Protein AF-0000000076870459 (afdb_homodimer)

pLDDT: mean 87.31, std 14.36, range [44.25, 98.0]

InterPro domains:
  IPR002833 Peptidyl-tRNA hydrolase, PTH2 [PF01981] (9-81)
  IPR002833 Peptidyl-tRNA hydrolase, PTH2 [PTHR12649] (5-81)
  IPR023476 Peptidyl-tRNA hydrolase II domain superfamily [G3DSA:3.40.1490.10] (5-85)
  IPR023476 Peptidyl-tRNA hydrolase II domain superfamily [SSF102462] (8-82)

Secondary structure (DSSP, 8-state):
----TT---EEEEEEESTT---HHHHHHHHHHHHHHHHHHHHHH-HHHHHHHHHTTTEEEEEEESSHHHHHHHHHHHHHHT--B-/-PPPTT---EEEEEEESTT---HHHHHHHHHHHHHHHHHHHHHH-HHHHHHHHHTTTEEEEEEESSHHHHHHHHHHHHHHT--B-

Nearest PDB structures (foldseek):
  1rlk-assembly1_A  TM=8.828E-01  e=1.747E-04  Thermoplasma acidophilum
  1q7s-assembly3_A  TM=9.359E-01  e=3.206E-04  Homo sapiens
  1q7s-assembly3_B  TM=9.301E-01  e=3.430E-04  Homo sapiens
  2zv3-assembly3_F  TM=8.457E-01  e=1.155E-03  Methanocaldococcus jannaschii DSM 2661
  2zv3-assembly1_A  TM=8.391E-01  e=1.414E-03  Methanocaldococcus jannaschii DSM 2661

Structure (mmCIF, N/CA/C/O backbone):
data_AF-0000000076870459-model_v1
#
loop_
_entity.id
_entity.type
_entity.pdbx_description
1 polymer 'peptidyl-tRNA hydrolase'
#
loop_
_atom_site.group_PDB
_atom_site.id
_atom_site.type_symbol
_atom_site.label_atom_id
_atom_site.label_alt_id
_atom_site.label_comp_id
_atom_site.label_asym_id
_atom_site.label_entity_id
_atom_site.label_seq_id
_atom_site.pdbx_PDB_ins_code
_atom_site.Cartn_x
_atom_site.Cartn_y
_atom_site.Cartn_z
_atom_site.occupancy
_atom_site.B_iso_or_equiv
_atom_site.auth_seq_id
_atom_site.auth_comp_id
_atom_site.auth_asym_id
_atom_site.auth_atom_id
_atom_site.pdbx_PDB_model_num
ATOM 1 N N . ALA A 1 1 ? -18.547 8.578 12.328 1 44.25 1 ALA A N 1
ATOM 2 C CA . ALA A 1 1 ? -18.688 8.109 13.703 1 44.25 1 ALA A CA 1
ATOM 3 C C . ALA A 1 1 ? -17.453 7.316 14.141 1 44.25 1 ALA A C 1
ATOM 5 O O . ALA A 1 1 ? -16.844 6.613 13.336 1 44.25 1 ALA A O 1
ATOM 6 N N . ALA A 1 2 ? -16.875 7.605 15.281 1 54.97 2 ALA A N 1
ATOM 7 C CA . ALA A 1 2 ? -15.719 6.906 15.836 1 54.97 2 ALA A CA 1
ATOM 8 C C . ALA A 1 2 ? -15.992 5.414 15.969 1 54.97 2 ALA A C 1
ATOM 10 O O . ALA A 1 2 ? -17.141 5.004 16.188 1 54.97 2 ALA A O 1
ATOM 11 N N . PRO A 1 3 ? -14.984 4.492 15.445 1 57.12 3 PRO A N 1
ATOM 12 C CA . PRO A 1 3 ? -15.25 3.068 15.672 1 57.12 3 PRO A CA 1
ATOM 13 C C . PRO A 1 3 ? -15.688 2.764 17.094 1 57.12 3 PRO A C 1
ATOM 15 O O . PRO A 1 3 ? -15.273 3.449 18.031 1 57.12 3 PRO A O 1
ATOM 18 N N . ALA A 1 4 ? -16.719 1.961 17.141 1 54.22 4 ALA A N 1
ATOM 19 C CA . ALA A 1 4 ? -17.156 1.546 18.469 1 54.22 4 ALA A CA 1
ATOM 20 C C . ALA A 1 4 ? -16 0.949 19.281 1 54.22 4 ALA A C 1
ATOM 22 O O . ALA A 1 4 ? -15.039 0.43 18.703 1 54.22 4 ALA A O 1
ATOM 23 N N . PRO A 1 5 ? -15.984 1.096 20.516 1 52.31 5 PRO A N 1
ATOM 24 C CA . PRO A 1 5 ? -15.016 0.438 21.406 1 52.31 5 PRO A CA 1
ATOM 25 C C . PRO A 1 5 ? -14.867 -1.052 21.109 1 52.31 5 PRO A C 1
ATOM 27 O O . PRO A 1 5 ? -15.859 -1.761 20.969 1 52.31 5 PRO A O 1
ATOM 30 N N . GLY A 1 6 ? -13.711 -1.598 20.594 1 53.62 6 GLY A N 1
ATOM 31 C CA . GLY A 1 6 ? -13.414 -2.975 20.234 1 53.62 6 GLY A CA 1
ATOM 32 C C . GLY A 1 6 ? -13.258 -3.174 18.734 1 53.62 6 GLY A C 1
ATOM 33 O O . GLY A 1 6 ? -12.828 -4.242 18.297 1 53.62 6 GLY A O 1
ATOM 34 N N . GLU A 1 7 ? -13.969 -2.291 18.031 1 60.25 7 GLU A N 1
ATOM 35 C CA . GLU A 1 7 ? -13.914 -2.551 16.594 1 60.25 7 GLU A CA 1
ATOM 36 C C . GLU A 1 7 ? -12.547 -2.193 16.016 1 60.25 7 GLU A C 1
ATOM 38 O O . GLU A 1 7 ? -12.055 -1.078 16.219 1 60.25 7 GLU A O 1
ATOM 43 N N . GLU A 1 8 ? -11.828 -3.186 15.719 1 73.75 8 GLU A N 1
ATOM 44 C CA . GLU A 1 8 ? -10.508 -3.021 15.117 1 73.75 8 GLU A CA 1
ATOM 45 C C . GLU A 1 8 ? -10.594 -2.283 13.781 1 73.75 8 GLU A C 1
ATOM 47 O O . GLU A 1 8 ? -11.523 -2.51 13.008 1 73.75 8 GLU A O 1
ATOM 52 N N . LEU A 1 9 ? -10.078 -1.079 13.688 1 84.25 9 LEU A N 1
ATOM 53 C CA . LEU A 1 9 ? -10.008 -0.305 12.453 1 84.25 9 LEU A CA 1
ATOM 54 C C . LEU A 1 9 ? -9.055 -0.958 11.453 1 84.25 9 LEU A C 1
ATOM 56 O O . LEU A 1 9 ? -7.859 -1.094 11.727 1 84.25 9 LEU A O 1
ATOM 60 N N . LYS A 1 10 ? -9.695 -1.534 10.43 1 90.06 10 LYS A N 1
ATOM 61 C CA . LYS A 1 10 ? -8.898 -2.191 9.398 1 90.06 10 LYS A CA 1
ATOM 62 C C . LYS A 1 10 ? -9.086 -1.517 8.039 1 90.06 10 LYS A C 1
ATOM 64 O O . LYS A 1 10 ? -10.188 -1.101 7.695 1 90.06 10 LYS A O 1
ATOM 69 N N . MET A 1 11 ? -7.961 -1.373 7.363 1 92.62 11 MET A N 1
ATOM 70 C CA . MET A 1 11 ? -8.016 -0.98 5.957 1 92.62 11 MET A CA 1
ATOM 71 C C . MET A 1 11 ? -8.32 -2.182 5.066 1 92.62 11 MET A C 1
ATOM 73 O O . MET A 1 11 ? -7.547 -3.143 5.035 1 92.62 11 MET A O 1
ATOM 77 N N . VAL A 1 12 ? -9.5 -2.156 4.363 1 93.25 12 VAL A N 1
ATOM 78 C CA . VAL A 1 12 ? -9.914 -3.273 3.52 1 93.25 12 VAL A CA 1
ATOM 79 C C . VAL A 1 12 ? -9.68 -2.928 2.051 1 93.25 12 VAL A C 1
ATOM 81 O O . VAL A 1 12 ? -10.195 -1.925 1.555 1 93.25 12 VAL A O 1
ATOM 84 N N . LEU A 1 13 ? -8.844 -3.75 1.434 1 95.5 13 LEU A N 1
ATOM 85 C CA . LEU A 1 13 ? -8.555 -3.633 0.009 1 95.5 13 LEU A CA 1
ATOM 86 C C . LEU A 1 13 ? -9.203 -4.77 -0.773 1 95.5 13 LEU A C 1
ATOM 88 O O . LEU A 1 13 ? -9 -5.945 -0.452 1 95.5 13 LEU A O 1
ATOM 92 N N . VAL A 1 14 ? -9.969 -4.461 -1.76 1 95.94 14 VAL A N 1
ATOM 93 C CA . VAL A 1 14 ? -10.695 -5.473 -2.512 1 95.94 14 VAL A CA 1
ATOM 94 C C . VAL A 1 14 ? -10.125 -5.59 -3.922 1 95.94 14 VAL A C 1
ATOM 96 O O . VAL A 1 14 ? -10.031 -4.594 -4.645 1 95.94 14 VAL A O 1
ATOM 99 N N . VAL A 1 15 ? -9.766 -6.773 -4.266 1 96.81 15 VAL A N 1
ATOM 100 C CA . VAL A 1 15 ? -9.133 -7.043 -5.555 1 96.81 15 VAL A CA 1
ATOM 101 C C . VAL A 1 15 ? -10.102 -7.812 -6.449 1 96.81 15 VAL A C 1
ATOM 1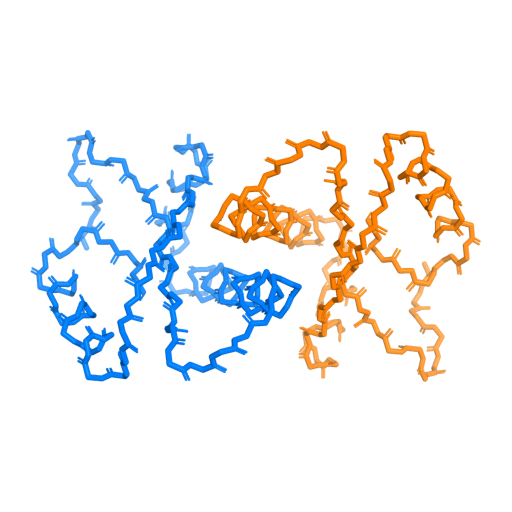03 O O . VAL A 1 15 ? -10.641 -8.852 -6.051 1 96.81 15 VAL A O 1
ATOM 106 N N . ARG A 1 16 ? -10.297 -7.289 -7.613 1 96.56 16 ARG A N 1
ATOM 107 C CA . ARG A 1 16 ? -11.133 -7.965 -8.602 1 96.56 16 ARG A CA 1
ATOM 108 C C . ARG A 1 16 ? -10.375 -9.102 -9.273 1 96.56 16 ARG A C 1
ATOM 110 O O . ARG A 1 16 ? -9.273 -8.891 -9.797 1 96.56 16 ARG A O 1
ATOM 117 N N . GLN A 1 17 ? -11 -10.195 -9.383 1 96.06 17 GLN A N 1
ATOM 118 C CA . GLN A 1 17 ? -10.391 -11.398 -9.945 1 96.06 17 GLN A CA 1
ATOM 119 C C . GLN A 1 17 ? -10.531 -11.422 -11.469 1 96.06 17 GLN A C 1
ATOM 121 O O . GLN A 1 17 ? -9.711 -12.023 -12.164 1 96.06 17 GLN A O 1
ATOM 126 N N . ASP A 1 18 ? -11.555 -10.844 -11.961 1 97.12 18 ASP A N 1
ATOM 127 C CA . ASP A 1 18 ? -11.82 -10.898 -13.398 1 97.12 18 ASP A CA 1
ATOM 128 C C . ASP A 1 18 ? -10.75 -10.141 -14.18 1 97.12 18 ASP A C 1
ATOM 130 O O . ASP A 1 18 ? -10.617 -10.312 -15.391 1 97.12 18 ASP A O 1
ATOM 134 N N . LEU A 1 19 ? -9.977 -9.359 -13.578 1 95.5 19 LEU A N 1
ATOM 135 C CA . LEU A 1 19 ? -8.938 -8.578 -14.234 1 95.5 19 LEU A CA 1
ATOM 136 C C . LEU A 1 19 ? -7.703 -9.43 -14.508 1 95.5 19 LEU A C 1
ATOM 138 O O . LEU A 1 19 ? -6.84 -9.039 -15.297 1 95.5 19 LEU A O 1
ATOM 142 N N . LYS A 1 20 ? -7.613 -10.555 -14.031 1 94.88 20 LYS A N 1
ATOM 143 C CA . LYS A 1 20 ? -6.555 -11.523 -14.266 1 94.88 20 LYS A CA 1
ATOM 144 C C . LYS A 1 20 ? -5.176 -10.883 -14.133 1 94.88 20 LYS A C 1
ATOM 146 O O . LYS A 1 20 ? -4.328 -11.039 -15.016 1 94.88 20 LYS A O 1
ATOM 151 N N . MET A 1 21 ? -4.961 -10.297 -13.055 1 94.31 21 MET A N 1
ATOM 152 C CA . MET A 1 21 ? -3.691 -9.633 -12.773 1 94.31 21 MET A CA 1
ATOM 153 C C . MET A 1 21 ? -2.723 -10.586 -12.078 1 94.31 21 MET A C 1
ATOM 155 O O . MET A 1 21 ? -3.139 -11.438 -11.297 1 94.31 21 MET A O 1
ATOM 159 N N . GLY A 1 22 ? -1.475 -10.414 -12.406 1 93.69 22 GLY A N 1
ATOM 160 C CA . GLY A 1 22 ? -0.449 -11.141 -11.672 1 93.69 22 GLY A CA 1
ATOM 161 C C . GLY A 1 22 ? -0.197 -10.578 -10.281 1 93.69 22 GLY A C 1
ATOM 162 O O . GLY A 1 22 ? -0.712 -9.516 -9.938 1 93.69 22 GLY A O 1
ATOM 163 N N . ALA A 1 23 ? 0.584 -11.242 -9.484 1 93.94 23 ALA A N 1
ATOM 164 C CA . ALA A 1 23 ? 0.824 -10.883 -8.086 1 93.94 23 ALA A CA 1
ATOM 165 C C . ALA A 1 23 ? 1.452 -9.5 -7.973 1 93.94 23 ALA A C 1
ATOM 167 O O . ALA A 1 23 ? 1.1 -8.727 -7.082 1 93.94 23 ALA A O 1
ATOM 168 N N . GLY A 1 24 ? 2.369 -9.211 -8.828 1 94.56 24 GLY A N 1
ATOM 169 C CA . GLY A 1 24 ? 3.01 -7.902 -8.805 1 94.56 24 GLY A CA 1
ATOM 170 C C . GLY A 1 24 ? 2.039 -6.758 -9.023 1 94.56 24 GLY A C 1
ATOM 171 O O . GLY A 1 24 ? 2.062 -5.77 -8.281 1 94.56 24 GLY A O 1
ATOM 172 N N . LYS A 1 25 ? 1.215 -6.852 -9.984 1 95.5 25 LYS A N 1
ATOM 173 C CA . LYS A 1 25 ? 0.232 -5.812 -10.281 1 95.5 25 LYS A CA 1
ATOM 174 C C . LYS A 1 25 ? -0.804 -5.707 -9.164 1 95.5 25 LYS A C 1
ATOM 176 O O . LYS A 1 25 ? -1.225 -4.605 -8.805 1 95.5 25 LYS A O 1
ATOM 181 N N . ILE A 1 26 ? -1.202 -6.836 -8.648 1 96.75 26 ILE A N 1
ATOM 182 C CA . ILE A 1 26 ? -2.121 -6.824 -7.516 1 96.75 26 ILE A CA 1
ATOM 183 C C . ILE A 1 26 ? -1.497 -6.059 -6.352 1 96.75 26 ILE A C 1
ATOM 185 O O . ILE A 1 26 ? -2.137 -5.184 -5.762 1 96.75 26 ILE A O 1
ATOM 189 N N . ALA A 1 27 ? -0.279 -6.395 -6.098 1 97.5 27 ALA A N 1
ATOM 190 C CA . ALA A 1 27 ? 0.434 -5.754 -4.996 1 97.5 27 ALA A CA 1
ATOM 191 C C . ALA A 1 27 ? 0.567 -4.25 -5.23 1 97.5 27 ALA A C 1
ATOM 193 O O . ALA A 1 27 ? 0.312 -3.451 -4.328 1 97.5 27 ALA A O 1
ATOM 194 N N . SER A 1 28 ? 0.931 -3.879 -6.406 1 97 28 SER A N 1
ATOM 195 C CA . SER A 1 28 ? 1.123 -2.465 -6.711 1 97 28 SER A CA 1
ATOM 196 C C . SER A 1 28 ? -0.194 -1.699 -6.629 1 97 28 SER A C 1
ATOM 198 O O . SER A 1 28 ? -0.233 -0.573 -6.129 1 97 28 SER A O 1
ATOM 200 N N . GLN A 1 29 ? -1.289 -2.236 -7.133 1 96.62 29 GLN A N 1
ATOM 201 C CA . GLN A 1 29 ? -2.582 -1.562 -7.102 1 96.62 29 GLN A CA 1
ATOM 202 C C . GLN A 1 29 ? -3.123 -1.479 -5.676 1 96.62 29 GLN A C 1
ATOM 204 O O . GLN A 1 29 ? -3.74 -0.482 -5.297 1 96.62 29 GLN A O 1
ATOM 209 N N . CYS A 1 30 ? -2.898 -2.523 -4.906 1 97.56 30 CYS A N 1
ATOM 210 C CA . CYS A 1 30 ? -3.287 -2.457 -3.502 1 97.56 30 CYS A CA 1
ATOM 211 C C . CYS A 1 30 ? -2.492 -1.385 -2.768 1 97.56 30 CYS A C 1
ATOM 213 O O . CYS A 1 30 ? -3.045 -0.646 -1.95 1 97.56 30 CYS A O 1
ATOM 215 N N . ALA A 1 31 ? -1.188 -1.302 -3.006 1 98 31 ALA A N 1
ATOM 216 C CA . ALA A 1 31 ? -0.361 -0.249 -2.422 1 98 31 ALA A CA 1
ATOM 217 C C . ALA A 1 31 ? -0.864 1.133 -2.828 1 98 31 ALA A C 1
ATOM 219 O O . ALA A 1 31 ? -0.909 2.051 -2.004 1 98 31 ALA A O 1
ATOM 220 N N . HIS A 1 32 ? -1.216 1.232 -4.07 1 97.19 32 HIS A N 1
ATOM 221 C CA . HIS A 1 32 ? -1.773 2.488 -4.559 1 97.19 32 HIS A CA 1
ATOM 222 C C . HIS A 1 32 ? -3.043 2.859 -3.799 1 97.19 32 HIS A C 1
ATOM 224 O O . HIS A 1 32 ? -3.176 3.984 -3.312 1 97.19 32 HIS A O 1
ATOM 230 N N . ALA A 1 33 ? -3.961 1.919 -3.721 1 96.88 33 ALA A N 1
ATOM 231 C CA . ALA A 1 33 ? -5.211 2.162 -3.002 1 96.88 33 ALA A CA 1
ATOM 232 C C . ALA A 1 33 ? -4.941 2.523 -1.544 1 96.88 33 ALA A C 1
ATOM 234 O O . ALA A 1 33 ? -5.586 3.416 -0.99 1 96.88 33 ALA A O 1
ATOM 235 N N . ALA A 1 34 ? -3.99 1.839 -0.93 1 97.44 34 ALA A N 1
ATOM 236 C CA . ALA A 1 34 ? -3.682 2.055 0.481 1 97.44 34 ALA A CA 1
ATOM 237 C C . ALA A 1 34 ? -3.129 3.459 0.713 1 97.44 34 ALA A C 1
ATOM 239 O O . ALA A 1 34 ? -3.576 4.168 1.617 1 97.44 34 ALA A O 1
ATOM 240 N N . THR A 1 35 ? -2.135 3.852 -0.098 1 97.5 35 THR A N 1
ATOM 241 C CA . THR A 1 35 ? -1.568 5.184 0.081 1 97.5 35 THR A CA 1
ATOM 242 C C . THR A 1 35 ? -2.598 6.258 -0.26 1 97.5 35 THR A C 1
ATOM 244 O O . THR A 1 35 ? -2.615 7.324 0.357 1 97.5 35 THR A O 1
ATOM 247 N N . GLY A 1 36 ? -3.451 5.988 -1.22 1 96.75 36 GLY A N 1
ATOM 248 C CA . GLY A 1 36 ? -4.531 6.918 -1.521 1 96.75 36 GLY A CA 1
ATOM 249 C C . GLY A 1 36 ? -5.488 7.113 -0.363 1 96.75 36 GLY A C 1
ATOM 250 O O . GLY A 1 36 ? -5.867 8.242 -0.049 1 96.75 36 GLY A O 1
ATOM 251 N N . LEU A 1 37 ? -5.867 6.016 0.179 1 95.38 37 LEU A N 1
ATOM 252 C CA . LEU A 1 37 ? -6.758 6.102 1.332 1 95.38 37 LEU A CA 1
ATOM 253 C C . LEU A 1 37 ? -6.078 6.828 2.488 1 95.38 37 LEU A C 1
ATOM 255 O O . LEU A 1 37 ? -6.711 7.629 3.182 1 95.38 37 LEU A O 1
ATOM 259 N N . TYR A 1 38 ? -4.836 6.543 2.699 1 96.5 38 TYR A N 1
ATOM 260 C CA . TYR A 1 38 ? -4.051 7.227 3.723 1 96.5 38 TYR A CA 1
ATOM 261 C C . TYR A 1 38 ? -4.09 8.734 3.523 1 96.5 38 TYR A C 1
ATOM 263 O O . TYR A 1 38 ? -4.402 9.484 4.453 1 96.5 38 TYR A O 1
ATOM 271 N N . ALA A 1 39 ? -3.779 9.148 2.342 1 96.25 39 ALA A N 1
ATOM 272 C CA . ALA A 1 39 ? -3.771 10.57 2.006 1 96.25 39 ALA A CA 1
ATOM 273 C C . ALA A 1 39 ? -5.152 11.188 2.197 1 96.25 39 ALA A C 1
ATOM 275 O O . ALA A 1 39 ? -5.277 12.297 2.723 1 96.25 39 ALA A O 1
ATOM 276 N N . ASP A 1 40 ? -6.164 10.484 1.768 1 95.75 40 ASP A N 1
ATOM 277 C CA . ASP A 1 40 ? -7.535 10.977 1.899 1 95.75 40 ASP A CA 1
ATOM 278 C C . ASP A 1 40 ? -7.902 11.188 3.365 1 95.75 40 ASP A C 1
ATOM 280 O O . ASP A 1 40 ? -8.5 12.203 3.721 1 95.75 40 ASP A O 1
ATOM 284 N N . LEU A 1 41 ? -7.559 10.219 4.129 1 94.06 41 LEU A N 1
ATOM 285 C CA . LEU A 1 41 ? -7.891 10.297 5.547 1 94.06 41 LEU A CA 1
ATOM 286 C C . LEU A 1 41 ? -7.098 11.406 6.227 1 94.06 41 LEU A C 1
ATOM 288 O O . LEU A 1 41 ? -7.605 12.078 7.133 1 94.06 41 LEU A O 1
ATOM 292 N N . LEU A 1 42 ? -5.816 11.523 5.816 1 95.06 42 LEU A N 1
ATOM 293 C CA . LEU A 1 42 ? -5.004 12.617 6.34 1 95.06 42 LEU A CA 1
ATOM 294 C C . LEU A 1 42 ? -5.691 13.961 6.121 1 95.06 42 LEU A C 1
ATOM 296 O O . LEU A 1 42 ? -5.641 14.836 6.988 1 95.06 42 LEU A O 1
ATOM 300 N N . ALA A 1 43 ? -6.332 14.047 5.02 1 95.31 43 ALA A N 1
ATOM 301 C CA . ALA A 1 43 ? -6.965 15.312 4.641 1 95.31 43 ALA A CA 1
ATOM 302 C C . ALA A 1 43 ? -8.367 15.422 5.227 1 95.31 43 ALA A C 1
ATOM 304 O O . ALA A 1 43 ? -8.828 16.516 5.551 1 95.31 43 ALA A O 1
ATOM 305 N N . SER A 1 44 ? -9.086 14.367 5.371 1 94.62 44 SER A N 1
ATOM 306 C CA . SER A 1 44 ? -10.523 14.438 5.629 1 94.62 44 SER A CA 1
ATOM 307 C C . SER A 1 44 ? -10.844 14.031 7.062 1 94.62 44 SER A C 1
ATOM 309 O O . SER A 1 44 ? -11.828 14.5 7.637 1 94.62 44 SER A O 1
ATOM 311 N N . ASN A 1 45 ? -10.141 13.07 7.574 1 93.56 45 ASN A N 1
ATOM 312 C CA . ASN A 1 45 ? -10.422 12.516 8.898 1 93.56 45 ASN A CA 1
ATOM 313 C C . ASN A 1 45 ? -9.148 12.039 9.586 1 93.56 45 ASN A C 1
ATOM 315 O O . ASN A 1 45 ? -8.961 10.836 9.781 1 93.56 45 ASN A O 1
ATOM 319 N N . ARG A 1 46 ? -8.391 12.922 10.039 1 94.44 46 ARG A N 1
ATOM 320 C CA . ARG A 1 46 ? -7.086 12.641 10.633 1 94.44 46 ARG A CA 1
ATOM 321 C C . ARG A 1 46 ? -7.23 11.828 11.914 1 94.44 46 ARG A C 1
ATOM 323 O O . ARG A 1 46 ? -6.367 11.008 12.234 1 94.44 46 ARG A O 1
ATOM 330 N N . VAL A 1 47 ? -8.305 12.07 12.633 1 92.62 47 VAL A N 1
ATOM 331 C CA . VAL A 1 47 ? -8.531 11.352 13.883 1 92.62 47 VAL A CA 1
ATOM 332 C C . VAL A 1 47 ? -8.688 9.859 13.609 1 92.62 47 VAL A C 1
ATOM 334 O O . VAL A 1 47 ? -8.086 9.031 14.289 1 92.62 47 VAL A O 1
ATOM 337 N N . LEU A 1 48 ? -9.445 9.555 12.609 1 90.5 48 LEU A N 1
ATOM 338 C CA . LEU A 1 48 ? -9.633 8.156 12.227 1 90.5 48 LEU A CA 1
ATOM 339 C C . LEU A 1 48 ? -8.312 7.531 11.797 1 90.5 48 LEU A C 1
ATOM 341 O O . LEU A 1 48 ? -8.008 6.395 12.156 1 90.5 48 LEU A O 1
ATOM 345 N N . LEU A 1 49 ? -7.562 8.234 11 1 93.44 49 LEU A N 1
ATOM 346 C CA . LEU A 1 49 ? -6.258 7.754 10.547 1 93.44 49 LEU A CA 1
ATOM 347 C C . LEU A 1 49 ? -5.352 7.445 11.734 1 93.44 49 LEU A C 1
ATOM 349 O O . LEU A 1 49 ? -4.734 6.379 11.789 1 93.44 49 LEU A O 1
ATOM 353 N N . ARG A 1 50 ? -5.332 8.352 12.656 1 93.44 50 ARG A N 1
ATOM 354 C CA . ARG A 1 50 ? -4.5 8.172 13.836 1 93.44 50 ARG A CA 1
ATOM 355 C C . ARG A 1 50 ? -4.949 6.961 14.648 1 93.44 50 ARG A C 1
ATOM 357 O O . ARG A 1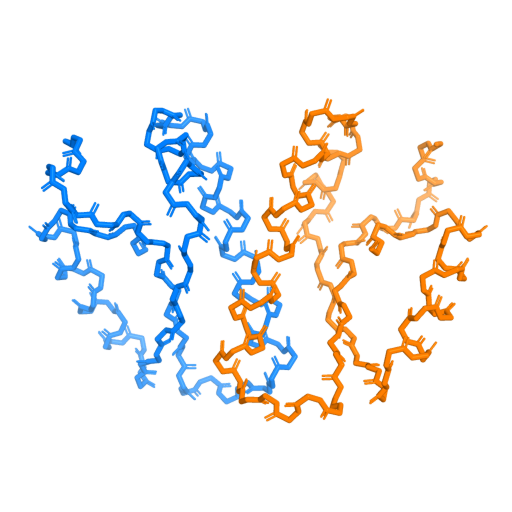 50 ? -4.117 6.219 15.18 1 93.44 50 ARG A O 1
ATOM 364 N N . GLN A 1 51 ? -6.16 6.859 14.758 1 91.12 51 GLN A N 1
ATOM 365 C CA . GLN A 1 51 ? -6.684 5.707 15.484 1 91.12 51 GLN A CA 1
ATOM 366 C C . GLN A 1 51 ? -6.273 4.398 14.812 1 91.12 51 GLN A C 1
ATOM 368 O O . GLN A 1 51 ? -5.828 3.467 15.484 1 91.12 51 GLN A O 1
ATOM 373 N N . TRP A 1 52 ? -6.492 4.34 13.516 1 92.88 52 TRP A N 1
ATOM 374 C CA . TRP A 1 52 ? -6.062 3.168 12.766 1 92.88 52 TRP A CA 1
ATOM 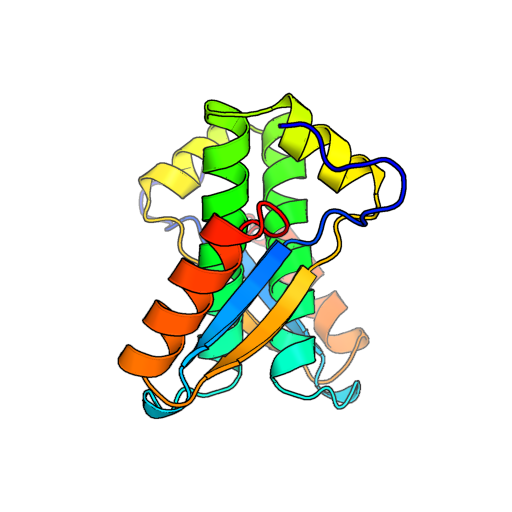375 C C . TRP A 1 52 ? -4.578 2.896 12.977 1 92.88 52 TRP A C 1
ATOM 377 O O . TRP A 1 52 ? -4.168 1.747 13.156 1 92.88 52 TRP A O 1
ATOM 387 N N . GLU A 1 53 ? -3.766 3.926 12.93 1 93.44 53 GLU A N 1
ATOM 388 C CA . GLU A 1 53 ? -2.326 3.791 13.133 1 93.44 53 GLU A CA 1
ATOM 389 C C . GLU A 1 53 ? -2.016 3.209 14.508 1 93.44 53 GLU A C 1
ATOM 391 O O . GLU A 1 53 ? -1.11 2.385 14.648 1 93.44 53 GLU A O 1
ATOM 396 N N . GLN A 1 54 ? -2.77 3.621 15.469 1 92.19 54 GLN A N 1
ATOM 397 C CA . GLN A 1 54 ? -2.535 3.201 16.844 1 92.19 54 GLN A CA 1
ATOM 398 C C . GLN A 1 54 ? -3.014 1.77 17.078 1 92.19 54 GLN A C 1
ATOM 400 O O . GLN A 1 54 ? -2.588 1.111 18.016 1 92.19 54 GLN A O 1
ATOM 405 N N . PHE A 1 55 ? -3.932 1.334 16.188 1 89.19 55 PHE A N 1
ATOM 406 C CA . PHE A 1 55 ? 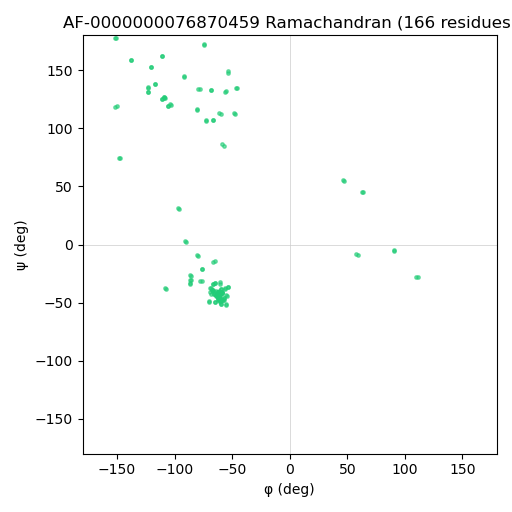-4.48 -0.01 16.312 1 89.19 55 PHE A CA 1
ATOM 407 C C . PHE A 1 55 ? -3.742 -0.986 15.414 1 89.19 55 PHE A C 1
ATOM 409 O O . PHE A 1 55 ? -4.359 -1.86 14.797 1 89.19 55 PHE A O 1
ATOM 416 N N . GLY A 1 56 ? -2.436 -0.784 15.133 1 90.62 56 GLY A N 1
ATOM 417 C CA . GLY A 1 56 ? -1.569 -1.753 14.477 1 90.62 56 GLY A CA 1
ATOM 418 C C . GLY A 1 56 ? -1.544 -1.609 12.969 1 90.62 56 GLY A C 1
ATOM 419 O O . GLY A 1 56 ? -0.868 -2.375 12.281 1 90.62 56 GLY A O 1
ATOM 420 N N . GLN A 1 57 ? -2.363 -0.713 12.383 1 93.88 57 GLN A N 1
ATOM 421 C CA . GLN A 1 57 ? -2.369 -0.419 10.953 1 93.88 57 GLN A CA 1
ATOM 422 C C . GLN A 1 57 ? -2.762 -1.648 10.141 1 93.88 57 GLN A C 1
ATOM 424 O O . GLN A 1 57 ? -2.072 -2.016 9.188 1 93.88 57 GLN A O 1
ATOM 429 N N . ALA A 1 58 ? -3.807 -2.262 10.648 1 91.69 58 ALA A N 1
ATOM 430 C CA . ALA A 1 58 ? -4.199 -3.533 10.039 1 91.69 58 ALA A CA 1
ATOM 431 C C . ALA A 1 58 ? -4.738 -3.326 8.633 1 91.69 58 ALA A C 1
ATOM 433 O O . ALA A 1 58 ? -5.52 -2.404 8.383 1 91.69 58 ALA A O 1
ATOM 434 N N . LYS A 1 59 ? -4.266 -4.152 7.676 1 92.12 59 LYS A N 1
ATOM 435 C CA . LYS A 1 59 ? -4.754 -4.184 6.297 1 92.12 59 LYS A CA 1
ATOM 436 C C . LYS A 1 59 ? -5.246 -5.578 5.922 1 92.12 59 LYS A C 1
ATOM 438 O O . LYS A 1 59 ? -4.645 -6.582 6.309 1 92.12 59 LYS A O 1
ATOM 443 N N . ILE A 1 60 ? -6.379 -5.566 5.297 1 92.19 60 ILE A N 1
ATOM 444 C CA . ILE A 1 60 ? -6.945 -6.824 4.82 1 92.19 60 ILE A CA 1
ATOM 445 C C . ILE A 1 60 ? -7.191 -6.738 3.314 1 92.19 60 ILE A C 1
ATOM 447 O O . ILE A 1 60 ? -7.691 -5.727 2.818 1 92.19 60 ILE A O 1
ATOM 451 N N . VAL A 1 61 ? -6.703 -7.801 2.639 1 95.38 61 VAL A N 1
ATOM 452 C CA . VAL A 1 61 ? -6.957 -7.879 1.203 1 95.38 61 VAL A CA 1
ATOM 453 C C . VAL A 1 61 ? -8.016 -8.938 0.922 1 95.38 61 VAL A C 1
ATOM 455 O O . VAL A 1 61 ? -7.863 -10.102 1.318 1 95.38 61 VAL A O 1
ATOM 458 N N . LEU A 1 62 ? -9.086 -8.562 0.359 1 94.31 62 LEU A N 1
ATOM 459 C CA . LEU A 1 62 ? -10.156 -9.461 -0.076 1 94.31 62 LEU A CA 1
ATOM 460 C C . LEU A 1 62 ? -10.234 -9.508 -1.599 1 94.31 62 LEU A C 1
ATOM 462 O O . LEU A 1 62 ? -9.617 -8.688 -2.283 1 94.31 62 LEU A O 1
ATOM 466 N N . THR A 1 63 ? -10.891 -10.523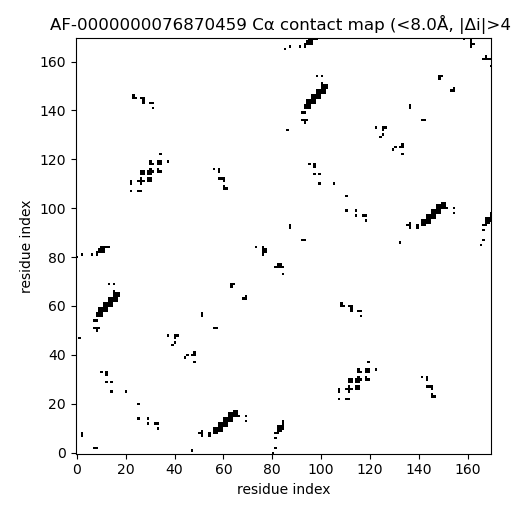 -2.07 1 95.31 63 THR A N 1
ATOM 467 C CA . THR A 1 63 ? -11.094 -10.625 -3.51 1 95.31 63 THR A CA 1
ATOM 468 C C . THR A 1 63 ? -12.586 -10.641 -3.844 1 95.31 63 THR A C 1
ATOM 470 O O . THR A 1 63 ? -13.414 -10.977 -2.994 1 95.31 63 THR A O 1
ATOM 473 N N . CYS A 1 64 ? -12.891 -10.203 -4.973 1 95.94 64 CYS A N 1
ATOM 474 C CA . CYS A 1 64 ? -14.234 -10.312 -5.531 1 95.94 64 CYS A CA 1
ATOM 475 C C . CYS A 1 64 ? -14.18 -10.703 -7.004 1 95.94 64 CYS A C 1
ATOM 477 O O . CYS A 1 64 ? -13.156 -10.523 -7.66 1 95.94 64 CYS A O 1
ATOM 479 N N . LYS A 1 65 ? -15.273 -11.242 -7.465 1 96.19 65 LYS A N 1
ATOM 480 C CA . LYS A 1 65 ? -15.289 -11.828 -8.805 1 96.19 65 LYS A CA 1
ATOM 481 C C . LYS A 1 65 ? -15.195 -10.758 -9.883 1 96.19 65 LYS A C 1
ATOM 483 O O . LYS A 1 65 ? -14.531 -10.945 -10.898 1 96.19 65 LYS A O 1
ATOM 488 N N . ASN A 1 66 ? -16.047 -9.75 -9.711 1 96.62 66 ASN A N 1
ATOM 489 C CA . ASN A 1 66 ? -16.156 -8.719 -10.727 1 96.62 66 ASN A CA 1
ATOM 490 C C . ASN A 1 66 ? -16.594 -7.383 -10.133 1 96.62 66 ASN A C 1
ATOM 492 O O . ASN A 1 66 ? -16.719 -7.258 -8.914 1 96.62 66 ASN A O 1
ATOM 496 N N . GLN A 1 67 ? -16.672 -6.379 -11.031 1 95.56 67 GLN A N 1
ATOM 497 C CA . GLN A 1 67 ? -17.031 -5.027 -10.609 1 95.56 67 GLN A CA 1
ATOM 498 C C . GLN A 1 67 ? -18.359 -5.008 -9.883 1 95.56 67 GLN A C 1
ATOM 500 O O . GLN A 1 67 ? -18.531 -4.273 -8.906 1 95.56 67 GLN A O 1
ATOM 505 N N . GLN A 1 68 ? -19.297 -5.809 -10.32 1 96.62 68 GLN A N 1
ATOM 506 C CA . GLN A 1 68 ? -20.609 -5.855 -9.703 1 96.62 68 GLN A CA 1
ATOM 507 C C . GLN A 1 68 ? -20.516 -6.293 -8.25 1 96.62 68 GLN A C 1
ATOM 509 O O . GLN A 1 68 ? -21.125 -5.672 -7.367 1 96.62 68 GLN A O 1
ATOM 514 N N . GLU A 1 69 ? -19.781 -7.324 -7.988 1 95.69 69 GLU A N 1
ATOM 515 C CA . GLU A 1 69 ? -19.578 -7.797 -6.621 1 95.69 69 GLU A CA 1
ATOM 516 C C . GLU A 1 69 ? -18.859 -6.754 -5.773 1 95.69 69 GLU A C 1
ATOM 518 O O . GLU A 1 69 ? -19.172 -6.59 -4.59 1 95.69 69 GLU A O 1
ATOM 523 N N . MET A 1 70 ? -17.891 -6.121 -6.375 1 93.56 70 MET A N 1
ATOM 524 C CA . MET A 1 70 ? -17.156 -5.086 -5.66 1 93.56 70 MET A CA 1
ATOM 525 C C . MET A 1 70 ? -18.094 -3.963 -5.215 1 93.56 70 MET A C 1
ATOM 527 O O . MET A 1 70 ? -17.984 -3.469 -4.09 1 93.56 70 MET A O 1
ATOM 531 N N . ASN A 1 71 ? -19 -3.549 -6.047 1 93.06 71 ASN A N 1
ATOM 532 C CA . ASN A 1 71 ? -19.969 -2.521 -5.715 1 93.06 71 ASN A CA 1
ATOM 533 C C . ASN A 1 71 ? -20.859 -2.951 -4.551 1 93.06 71 ASN A C 1
ATOM 535 O O . ASN A 1 71 ? -21.203 -2.141 -3.686 1 93.06 71 ASN A O 1
ATOM 539 N N . ARG A 1 72 ? -21.234 -4.18 -4.562 1 91.56 72 ARG A N 1
ATOM 540 C CA . ARG A 1 72 ? -22.062 -4.711 -3.486 1 91.56 72 ARG A CA 1
ATOM 541 C C . ARG A 1 72 ? -21.328 -4.645 -2.15 1 91.56 72 ARG A C 1
ATOM 543 O O . ARG A 1 72 ? -21.922 -4.273 -1.131 1 91.56 72 ARG A O 1
ATOM 550 N N . ILE A 1 73 ? -20.078 -5.012 -2.229 1 89.5 73 ILE A N 1
ATOM 551 C CA . ILE A 1 73 ? -19.266 -4.973 -1.022 1 89.5 73 ILE A CA 1
ATOM 552 C C . ILE A 1 73 ? -19.172 -3.535 -0.508 1 89.5 73 ILE A C 1
ATOM 554 O O . ILE A 1 73 ? -19.328 -3.289 0.69 1 89.5 73 ILE A O 1
ATOM 558 N N . LYS A 1 74 ? -18.922 -2.641 -1.38 1 86.88 74 LYS A N 1
ATOM 559 C CA . LYS A 1 74 ? -18.828 -1.229 -1.02 1 86.88 74 LYS A CA 1
ATOM 560 C C . LYS A 1 74 ? -20.109 -0.738 -0.366 1 86.88 74 LYS A C 1
ATOM 562 O O . LYS A 1 74 ? -20.062 -0.05 0.656 1 86.88 74 LYS A O 1
ATOM 567 N N . GLU A 1 75 ? -21.172 -1.021 -0.911 1 86.25 75 GLU A N 1
ATOM 568 C CA . GLU A 1 75 ? -22.469 -0.601 -0.4 1 86.25 75 GLU A CA 1
ATOM 569 C C . GLU A 1 75 ? -22.734 -1.172 0.991 1 86.25 75 GLU A C 1
ATOM 571 O O . GLU A 1 75 ? -23.234 -0.473 1.869 1 86.25 75 GLU A O 1
ATOM 576 N N . THR A 1 76 ? -22.359 -2.373 1.121 1 84 76 THR A N 1
ATOM 577 C CA . THR A 1 76 ? -22.578 -3.039 2.402 1 84 76 THR A CA 1
ATOM 578 C C . THR A 1 76 ? -21.672 -2.43 3.479 1 84 76 THR A C 1
ATOM 580 O O . THR A 1 76 ? -22.109 -2.252 4.621 1 84 76 THR A O 1
ATOM 583 N N . ALA A 1 77 ? -20.438 -2.156 3.107 1 80.44 77 ALA A N 1
ATOM 584 C CA . ALA A 1 77 ? -19.5 -1.562 4.051 1 80.44 77 ALA A CA 1
ATOM 585 C C . ALA A 1 77 ? -19.953 -0.17 4.48 1 80.44 77 ALA A C 1
ATOM 587 O O . ALA A 1 77 ? -19.812 0.204 5.645 1 80.44 77 ALA A O 1
ATOM 588 N N . GLU A 1 78 ? -20.391 0.639 3.619 1 75.94 78 GLU A N 1
ATOM 589 C CA . GLU A 1 78 ? -20.891 1.979 3.906 1 75.94 78 GLU A CA 1
ATOM 590 C C . GLU A 1 78 ? -22.094 1.933 4.844 1 75.94 78 GLU A C 1
ATOM 592 O O . GLU A 1 78 ? -22.266 2.82 5.68 1 75.94 78 GLU A O 1
ATOM 597 N N . HIS A 1 79 ? -22.75 0.939 4.617 1 72.44 79 HIS A N 1
ATOM 598 C CA . HIS A 1 79 ? -23.953 0.806 5.434 1 72.44 79 HIS A CA 1
ATOM 599 C C . HIS A 1 79 ? -23.609 0.346 6.848 1 72.44 79 HIS A C 1
ATOM 601 O O . HIS A 1 79 ? -24.297 0.714 7.805 1 72.44 79 HIS A O 1
ATOM 607 N N . ARG A 1 80 ? -22.562 -0.423 6.949 1 62.78 80 ARG A N 1
ATOM 608 C CA . ARG A 1 80 ? -22.234 -0.979 8.258 1 62.78 80 ARG A CA 1
ATOM 609 C C . ARG A 1 80 ? -21.297 -0.053 9.031 1 62.78 80 ARG A C 1
ATOM 611 O O . ARG A 1 80 ? -21.109 -0.227 10.234 1 62.78 80 ARG A O 1
ATOM 618 N N . GLY A 1 81 ? -20.953 1.094 8.461 1 57.22 81 GLY A N 1
ATOM 619 C CA . GLY A 1 81 ? -20.047 1.993 9.148 1 57.22 81 GLY A CA 1
ATOM 620 C C . GLY A 1 81 ? -18.703 1.36 9.453 1 57.22 81 GLY A C 1
ATOM 621 O O . GLY A 1 81 ? -17.922 1.887 10.25 1 57.22 81 GLY A O 1
ATOM 622 N N . SER A 1 82 ? -18.422 0.146 9.305 1 53.75 82 SER A N 1
ATOM 623 C CA . SER A 1 82 ? -17.359 -0.656 9.906 1 53.75 82 SER A CA 1
ATOM 624 C C . SER A 1 82 ? -16.062 -0.54 9.109 1 53.75 82 SER A C 1
ATOM 626 O O . SER A 1 82 ? -14.992 -0.875 9.617 1 53.75 82 SER A O 1
ATOM 628 N N . GLY A 1 83 ? -16.047 -0.274 7.816 1 55.88 83 GLY A N 1
ATOM 629 C CA . GLY A 1 83 ? -14.727 -0.466 7.234 1 55.88 83 GLY A CA 1
ATOM 630 C C . GLY A 1 83 ? -14.461 0.443 6.047 1 55.88 83 GLY A C 1
ATOM 631 O O . GLY A 1 83 ? -15.398 0.898 5.387 1 55.88 83 GLY A O 1
ATOM 632 N N . TRP A 1 84 ? -13.43 1.299 6.168 1 57.94 84 TRP A N 1
ATOM 633 C CA . TRP A 1 84 ? -12.969 2.051 5.008 1 57.94 84 TRP A CA 1
ATOM 634 C C . TRP A 1 84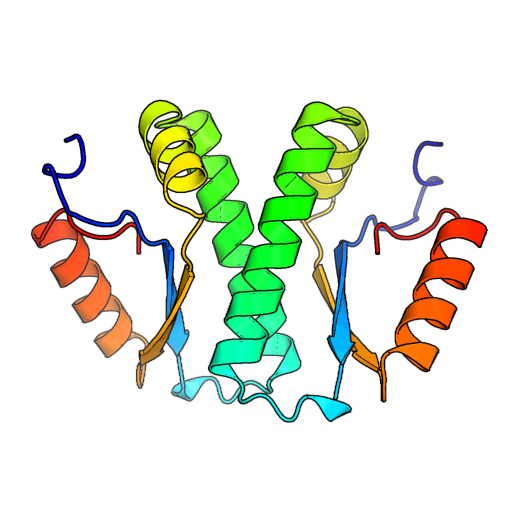 ? -12.539 1.112 3.885 1 57.94 84 TRP A C 1
ATOM 636 O O . TRP A 1 84 ? -11.727 0.21 4.098 1 57.94 84 TRP A O 1
ATOM 646 N N . VAL A 1 85 ? -13.648 0.799 3.139 1 59.66 85 VAL A N 1
ATOM 647 C CA . VAL A 1 85 ? -13.344 0.094 1.898 1 59.66 85 VAL A CA 1
ATOM 648 C C . VAL A 1 85 ? -13.094 1.102 0.778 1 59.66 85 VAL A C 1
ATOM 650 O O . VAL A 1 85 ? -13.867 2.051 0.607 1 59.66 85 VAL A O 1
ATOM 653 N N . ALA B 1 1 ? 18.844 14.688 -1.424 1 44.34 1 ALA B N 1
ATOM 654 C CA . ALA B 1 1 ? 19 15.461 -2.654 1 44.34 1 ALA B CA 1
ATOM 655 C C . ALA B 1 1 ? 17.781 15.328 -3.553 1 44.34 1 ALA B C 1
ATOM 657 O O . ALA B 1 1 ? 17.141 14.273 -3.592 1 44.34 1 ALA B O 1
ATOM 658 N N . ALA B 1 2 ? 17.234 16.406 -4.066 1 55.25 2 ALA B N 1
ATOM 659 C CA . ALA B 1 2 ? 16.094 16.422 -4.969 1 55.25 2 ALA B CA 1
ATOM 660 C C . ALA B 1 2 ? 16.359 15.555 -6.203 1 55.25 2 ALA B C 1
ATOM 662 O O . ALA B 1 2 ? 17.5 15.422 -6.641 1 55.25 2 ALA B O 1
ATOM 663 N N . PRO B 1 3 ? 15.289 14.609 -6.566 1 57.25 3 PRO B N 1
ATOM 664 C CA . PRO B 1 3 ? 15.539 13.852 -7.797 1 57.25 3 PRO B CA 1
ATOM 665 C C . PRO B 1 3 ? 16.016 14.742 -8.945 1 57.25 3 PRO B C 1
ATOM 667 O O . PRO B 1 3 ? 15.641 15.914 -9.023 1 57.25 3 PRO B O 1
ATOM 670 N N . ALA B 1 4 ? 17.031 14.219 -9.57 1 54.78 4 ALA B N 1
ATOM 671 C CA . ALA B 1 4 ? 17.516 14.961 -10.734 1 54.78 4 ALA B CA 1
ATOM 672 C C . ALA B 1 4 ? 16.375 15.234 -11.719 1 54.78 4 ALA B C 1
ATOM 674 O O . ALA B 1 4 ? 15.391 14.5 -11.75 1 54.78 4 ALA B O 1
ATOM 675 N N . PRO B 1 5 ? 16.406 16.281 -12.422 1 52.41 5 PRO B N 1
ATOM 676 C CA . PRO B 1 5 ? 15.453 16.578 -13.5 1 52.41 5 PRO B CA 1
ATOM 677 C C . PRO B 1 5 ? 15.258 15.406 -14.453 1 52.41 5 PRO B C 1
ATOM 679 O O . PRO B 1 5 ? 16.234 14.789 -14.891 1 52.41 5 PRO B O 1
ATOM 682 N N . GLY B 1 6 ? 14.07 14.734 -14.555 1 53.75 6 GLY B N 1
ATOM 683 C CA . GLY B 1 6 ? 13.734 13.586 -15.391 1 53.75 6 GLY B CA 1
ATOM 684 C C . GLY B 1 6 ? 13.531 12.312 -14.594 1 53.75 6 GLY B C 1
ATOM 685 O O . GLY B 1 6 ? 13.078 11.297 -15.133 1 53.75 6 GLY B O 1
ATOM 686 N N . GLU B 1 7 ? 14.242 12.297 -13.453 1 60 7 GLU B N 1
ATOM 687 C CA . GLU B 1 7 ? 14.148 11.031 -12.734 1 60 7 GLU B CA 1
ATOM 688 C C . GLU B 1 7 ? 12.773 10.867 -12.086 1 60 7 GLU B C 1
ATOM 690 O O . GLU B 1 7 ? 12.312 11.742 -11.359 1 60 7 GLU B O 1
ATOM 695 N N . GLU B 1 8 ? 12.039 10.023 -12.656 1 73.44 8 GLU B N 1
ATOM 696 C CA . GLU B 1 8 ? 10.711 9.711 -12.141 1 73.44 8 GLU B CA 1
ATOM 697 C C . GLU B 1 8 ? 10.789 9.141 -10.727 1 73.44 8 GLU B C 1
ATOM 699 O O . GLU B 1 8 ? 11.688 8.344 -10.422 1 73.44 8 GLU B O 1
ATOM 704 N N . LEU B 1 9 ? 10.297 9.828 -9.727 1 84.06 9 LEU B N 1
ATOM 705 C CA . LEU B 1 9 ? 10.219 9.359 -8.344 1 84.06 9 LEU B CA 1
ATOM 706 C C . LEU B 1 9 ? 9.25 8.195 -8.219 1 84.06 9 LEU B C 1
ATOM 708 O O . LEU B 1 9 ? 8.055 8.344 -8.492 1 84.06 9 LEU B O 1
ATOM 712 N N . LYS B 1 10 ? 9.867 7.008 -8.023 1 89.94 10 LYS B N 1
ATOM 713 C CA . LYS B 1 10 ? 9.039 5.809 -7.887 1 89.94 10 LYS B CA 1
ATOM 714 C C . LYS B 1 10 ? 9.219 5.176 -6.508 1 89.94 10 LYS B C 1
ATOM 716 O O . LYS B 1 10 ? 10.336 5.148 -5.973 1 89.94 10 LYS B O 1
ATOM 721 N N . MET B 1 11 ? 8.102 4.766 -5.965 1 92.56 11 MET B N 1
ATOM 722 C CA . MET B 1 11 ? 8.141 3.922 -4.773 1 92.56 11 MET B CA 1
ATOM 723 C C . MET B 1 11 ? 8.406 2.469 -5.145 1 92.56 11 MET B C 1
ATOM 725 O O . MET B 1 11 ? 7.621 1.854 -5.867 1 92.56 11 MET B O 1
ATOM 729 N N . VAL B 1 12 ? 9.586 1.916 -4.684 1 93.19 12 VAL B N 1
ATOM 730 C CA . VAL B 1 12 ? 9.961 0.549 -5.027 1 93.19 12 VAL B CA 1
ATOM 731 C C . VAL B 1 12 ? 9.719 -0.37 -3.83 1 93.19 12 VAL B C 1
ATOM 733 O O . VAL B 1 12 ? 10.242 -0.135 -2.74 1 93.19 12 VAL B O 1
ATOM 736 N N . LEU B 1 13 ? 8.867 -1.359 -4.082 1 95.44 13 LEU B N 1
ATOM 737 C CA . LEU B 1 13 ? 8.562 -2.387 -3.094 1 95.44 13 LEU B CA 1
ATOM 738 C C . LEU B 1 13 ? 9.172 -3.725 -3.488 1 95.44 13 LEU B C 1
ATOM 740 O O . LEU B 1 13 ? 8.953 -4.207 -4.602 1 95.44 13 LEU B O 1
ATOM 744 N N . VAL B 1 14 ? 9.93 -4.312 -2.627 1 95.94 14 VAL B N 1
ATOM 745 C CA . VAL B 1 14 ? 10.633 -5.551 -2.945 1 95.94 14 VAL B CA 1
ATOM 746 C C . VAL B 1 14 ? 10.031 -6.703 -2.143 1 95.94 14 VAL B C 1
ATOM 748 O O . VAL B 1 14 ? 9.953 -6.633 -0.914 1 95.94 14 VAL B O 1
ATOM 751 N N . VAL B 1 15 ? 9.648 -7.699 -2.844 1 96.81 15 VAL B N 1
ATOM 752 C CA . VAL B 1 15 ? 9 -8.859 -2.238 1 96.81 15 VAL B CA 1
ATOM 753 C C . VAL B 1 15 ? 9.945 -10.055 -2.273 1 96.81 15 VAL B C 1
ATOM 755 O O . VAL B 1 15 ? 10.461 -10.414 -3.334 1 96.81 15 VAL B O 1
ATOM 758 N N . ARG B 1 16 ? 10.125 -10.633 -1.129 1 96.56 16 ARG B N 1
ATOM 759 C CA . ARG B 1 16 ? 10.938 -11.844 -1.038 1 96.56 16 ARG B CA 1
ATOM 760 C C . ARG B 1 16 ? 10.141 -13.07 -1.48 1 96.56 16 ARG B C 1
ATOM 762 O O . ARG B 1 16 ? 9.047 -13.32 -0.974 1 96.56 16 ARG B O 1
ATOM 769 N N . GLN B 1 17 ? 10.742 -13.859 -2.279 1 96 17 GLN B N 1
ATOM 770 C CA . GLN B 1 17 ? 10.094 -15.039 -2.846 1 96 17 GLN B CA 1
ATOM 771 C C . GLN B 1 17 ? 10.219 -16.234 -1.908 1 96 17 GLN B C 1
ATOM 773 O O . GLN B 1 17 ? 9.375 -17.141 -1.921 1 96 17 GLN B O 1
ATOM 778 N N . ASP B 1 18 ? 11.266 -16.281 -1.174 1 97.12 18 ASP B N 1
ATOM 779 C CA . ASP B 1 18 ? 11.516 -17.438 -0.315 1 97.12 18 ASP B CA 1
ATOM 780 C C . ASP B 1 18 ? 10.453 -17.547 0.779 1 97.12 18 ASP B C 1
ATOM 782 O O . ASP B 1 18 ? 10.305 -18.594 1.41 1 97.12 18 ASP B O 1
ATOM 786 N N . LEU B 1 19 ? 9.695 -16.578 1.017 1 95.5 19 LEU B N 1
ATOM 787 C CA . LEU B 1 19 ? 8.664 -16.578 2.051 1 95.5 19 LEU B CA 1
ATOM 788 C C . LEU B 1 19 ? 7.41 -17.297 1.574 1 95.5 19 LEU B C 1
ATOM 790 O O . LEU B 1 19 ? 6.547 -17.641 2.381 1 95.5 19 LEU B O 1
ATOM 794 N N . LYS B 1 20 ? 7.305 -17.641 0.399 1 94.88 20 LYS B N 1
ATOM 795 C CA . LYS B 1 20 ? 6.223 -18.406 -0.203 1 94.88 20 LYS B CA 1
ATOM 796 C C . LYS B 1 20 ? 4.859 -17.875 0.226 1 94.88 20 LYS B C 1
ATOM 798 O O . LYS B 1 20 ? 3.998 -18.625 0.671 1 94.88 20 LYS B O 1
ATOM 803 N N . MET B 1 21 ? 4.664 -16.656 0.001 1 94.25 21 MET B N 1
ATOM 804 C CA . MET B 1 21 ? 3.414 -15.984 0.35 1 94.25 21 MET B CA 1
ATOM 805 C C . MET B 1 21 ? 2.438 -16.016 -0.821 1 94.25 21 MET B C 1
ATOM 807 O O . MET B 1 21 ? 2.848 -15.953 -1.98 1 94.25 21 MET B O 1
ATOM 811 N N . GLY B 1 22 ? 1.188 -16.141 -0.478 1 93.62 22 GLY B N 1
ATOM 812 C CA . GLY B 1 22 ? 0.157 -16 -1.495 1 93.62 22 GLY B CA 1
ATOM 813 C C . GLY B 1 22 ? -0.069 -14.562 -1.93 1 93.62 22 GLY B C 1
ATOM 814 O O . GLY B 1 22 ? 0.468 -13.633 -1.322 1 93.62 22 GLY B O 1
ATOM 815 N N . ALA B 1 23 ? -0.844 -14.336 -2.947 1 93.94 23 ALA B N 1
ATOM 816 C CA . ALA B 1 23 ? -1.063 -13.016 -3.547 1 93.94 23 ALA B CA 1
ATOM 817 C C . ALA B 1 23 ? -1.661 -12.047 -2.533 1 93.94 23 ALA B C 1
ATOM 819 O O . ALA B 1 23 ? -1.282 -10.875 -2.49 1 93.94 23 ALA B O 1
ATOM 820 N N . GLY B 1 24 ? -2.58 -12.516 -1.76 1 94.56 24 GLY B N 1
ATOM 821 C CA . GLY B 1 24 ? -3.193 -11.664 -0.753 1 94.56 24 GLY B CA 1
ATOM 822 C C . GLY B 1 24 ? -2.201 -11.133 0.265 1 94.56 24 GLY B C 1
ATOM 823 O O . GLY B 1 24 ? -2.197 -9.938 0.572 1 94.56 24 GLY B O 1
ATOM 824 N N . LYS B 1 25 ? -1.391 -11.969 0.794 1 95.5 25 LYS B N 1
ATOM 825 C CA . LYS B 1 25 ? -0.39 -11.562 1.778 1 95.5 25 LYS B CA 1
ATOM 826 C C . LYS B 1 25 ? 0.663 -10.656 1.151 1 95.5 25 LYS B C 1
ATOM 828 O O . LYS B 1 25 ? 1.11 -9.688 1.776 1 95.5 25 LYS B O 1
ATOM 833 N N . ILE B 1 26 ? 1.041 -10.969 -0.054 1 96.81 26 ILE B N 1
ATOM 834 C CA . ILE B 1 26 ? 1.974 -10.102 -0.766 1 96.81 26 ILE B CA 1
ATOM 835 C C . ILE B 1 26 ? 1.38 -8.695 -0.896 1 96.81 26 ILE B C 1
ATOM 837 O O . ILE B 1 26 ? 2.045 -7.703 -0.598 1 96.81 26 ILE B O 1
ATOM 841 N N . ALA B 1 27 ? 0.159 -8.688 -1.307 1 97.5 27 ALA B N 1
ATOM 842 C CA . ALA B 1 27 ? -0.525 -7.414 -1.498 1 97.5 27 ALA B CA 1
ATOM 843 C C . ALA B 1 27 ? -0.632 -6.648 -0.183 1 97.5 27 ALA B C 1
ATOM 845 O O . ALA B 1 27 ? -0.351 -5.449 -0.132 1 97.5 27 ALA B O 1
ATOM 846 N N . SER B 1 28 ? -1.004 -7.316 0.846 1 97 28 SER B N 1
ATOM 847 C CA . SER B 1 28 ? -1.171 -6.652 2.135 1 97 28 SER B CA 1
ATOM 848 C C . SER B 1 28 ? 0.161 -6.137 2.668 1 97 28 SER B C 1
ATOM 850 O O . SER B 1 28 ? 0.23 -5.043 3.229 1 97 28 SER B O 1
ATOM 852 N N . GLN B 1 29 ? 1.231 -6.895 2.562 1 96.69 29 GLN B N 1
ATOM 853 C CA . GLN B 1 29 ? 2.539 -6.473 3.053 1 96.69 29 GLN B CA 1
ATOM 854 C C . GLN B 1 29 ? 3.098 -5.324 2.215 1 96.69 29 GLN B C 1
ATOM 856 O O . GLN B 1 29 ? 3.738 -4.418 2.748 1 96.69 29 GLN B O 1
ATOM 861 N N . CYS B 1 30 ? 2.857 -5.379 0.92 1 97.62 30 CYS B N 1
ATOM 862 C CA . CYS B 1 30 ? 3.262 -4.254 0.083 1 97.62 30 CYS B CA 1
ATOM 863 C C . CYS B 1 30 ? 2.498 -2.992 0.462 1 97.62 30 CYS B C 1
ATOM 865 O O . CYS B 1 30 ? 3.076 -1.904 0.512 1 97.62 30 CYS B O 1
ATOM 867 N N . ALA B 1 31 ? 1.196 -3.1 0.693 1 98 31 ALA B N 1
ATOM 868 C CA . ALA B 1 31 ? 0.398 -1.965 1.15 1 98 31 ALA B CA 1
ATOM 869 C C . ALA B 1 31 ? 0.927 -1.421 2.475 1 98 31 ALA B C 1
ATOM 871 O O . ALA B 1 31 ? 1 -0.206 2.67 1 98 31 ALA B O 1
ATOM 872 N N . HIS B 1 32 ? 1.272 -2.324 3.326 1 97.25 32 HIS B N 1
ATOM 873 C CA . HIS B 1 32 ? 1.853 -1.925 4.602 1 97.25 32 HIS B CA 1
ATOM 874 C C . HIS B 1 32 ? 3.141 -1.132 4.402 1 97.25 32 HIS B C 1
ATOM 876 O O . HIS B 1 32 ? 3.305 -0.051 4.969 1 97.25 32 HIS B O 1
ATOM 882 N N . ALA B 1 33 ? 4.031 -1.685 3.615 1 96.88 33 ALA B N 1
ATOM 883 C CA . ALA B 1 33 ? 5.293 -1 3.338 1 96.88 33 ALA B CA 1
ATOM 884 C C . ALA B 1 33 ? 5.043 0.366 2.703 1 96.88 33 ALA B C 1
ATOM 886 O O . ALA B 1 33 ? 5.715 1.345 3.041 1 96.88 33 ALA B O 1
ATOM 887 N N . ALA B 1 34 ? 4.086 0.433 1.793 1 97.38 34 ALA B N 1
ATOM 888 C CA . ALA B 1 34 ? 3.797 1.672 1.075 1 97.38 34 ALA B CA 1
ATOM 889 C C . ALA B 1 34 ? 3.275 2.746 2.025 1 97.38 34 ALA B C 1
ATOM 891 O O . ALA B 1 34 ? 3.748 3.885 2.004 1 97.38 34 ALA B O 1
ATOM 892 N N . THR B 1 35 ? 2.283 2.387 2.85 1 97.5 35 THR B N 1
ATOM 893 C CA . THR B 1 35 ? 1.748 3.377 3.777 1 97.5 35 THR B CA 1
ATOM 894 C C . THR B 1 35 ? 2.795 3.766 4.816 1 97.5 35 THR B C 1
ATOM 896 O O . THR B 1 35 ? 2.844 4.918 5.258 1 97.5 35 THR B O 1
ATOM 899 N N . GLY B 1 36 ? 3.631 2.826 5.195 1 96.75 36 GLY B N 1
ATOM 900 C CA . GLY B 1 36 ? 4.727 3.152 6.098 1 96.75 36 GLY B CA 1
ATOM 901 C C . GLY B 1 36 ? 5.699 4.156 5.512 1 96.75 36 GLY B C 1
ATOM 902 O O . GLY B 1 36 ? 6.105 5.105 6.191 1 96.75 36 GLY B O 1
ATOM 903 N N . LEU B 1 37 ? 6.066 3.879 4.324 1 95.31 37 LEU B N 1
ATOM 904 C CA . LEU B 1 37 ? 6.969 4.809 3.658 1 95.31 37 LEU B CA 1
ATOM 905 C C . LEU B 1 37 ? 6.316 6.18 3.498 1 95.31 37 LEU B C 1
ATOM 907 O O . LEU B 1 37 ? 6.973 7.207 3.678 1 95.31 37 LEU B O 1
ATOM 911 N N . TYR B 1 38 ? 5.062 6.199 3.158 1 96.44 38 TYR B N 1
ATOM 912 C CA . TYR B 1 38 ? 4.309 7.438 3.047 1 96.44 38 TYR B CA 1
ATOM 913 C C . TYR B 1 38 ? 4.371 8.234 4.348 1 96.44 38 TYR B C 1
ATOM 915 O O . TYR B 1 38 ? 4.707 9.422 4.34 1 96.44 38 TYR B O 1
ATOM 923 N N . ALA B 1 39 ? 4.059 7.582 5.41 1 96.31 39 ALA B N 1
ATOM 924 C CA . ALA B 1 39 ? 4.074 8.219 6.723 1 96.31 39 ALA B CA 1
ATOM 925 C C . ALA B 1 39 ? 5.473 8.727 7.07 1 96.31 39 ALA B C 1
ATOM 927 O O . ALA B 1 39 ? 5.625 9.828 7.602 1 96.31 39 ALA B O 1
ATOM 928 N N . ASP B 1 40 ? 6.461 7.926 6.793 1 95.69 40 ASP B N 1
ATOM 929 C CA . ASP B 1 40 ? 7.84 8.305 7.082 1 95.69 40 ASP B CA 1
ATOM 930 C C . ASP B 1 40 ? 8.234 9.57 6.32 1 95.69 40 ASP B C 1
ATOM 932 O O . ASP B 1 40 ? 8.859 10.477 6.879 1 95.69 40 ASP B O 1
ATOM 936 N N . LEU B 1 41 ? 7.883 9.562 5.09 1 94 41 LEU B N 1
ATOM 937 C CA . LEU B 1 41 ? 8.234 10.711 4.258 1 94 41 LEU B CA 1
ATOM 938 C C . LEU B 1 41 ? 7.469 11.953 4.695 1 94 41 LEU B C 1
ATOM 940 O O . LEU B 1 41 ? 7.996 13.07 4.633 1 94 41 LEU B O 1
ATOM 944 N N . LEU B 1 42 ? 6.18 11.734 5.055 1 95.06 42 LEU B N 1
ATOM 945 C CA . LEU B 1 42 ? 5.391 12.844 5.582 1 95.06 42 LEU B CA 1
ATOM 946 C C . LEU B 1 42 ? 6.105 13.508 6.754 1 95.06 42 LEU B C 1
ATOM 948 O O . LEU B 1 42 ? 6.078 14.734 6.891 1 95.06 42 LEU B O 1
ATOM 952 N N . ALA B 1 43 ? 6.738 12.688 7.512 1 95.25 43 ALA B N 1
ATOM 953 C CA . ALA B 1 43 ? 7.391 13.18 8.727 1 95.25 43 ALA B CA 1
ATOM 954 C C . ALA B 1 43 ? 8.797 13.68 8.422 1 95.25 43 ALA B C 1
ATOM 956 O O . ALA B 1 43 ? 9.281 14.617 9.07 1 95.25 43 ALA B O 1
ATOM 957 N N . SER B 1 44 ? 9.5 13.109 7.508 1 94.56 44 SER B N 1
ATOM 958 C CA . SER B 1 44 ? 10.938 13.328 7.383 1 94.56 44 SER B CA 1
ATOM 959 C C . SER B 1 44 ? 11.266 14.188 6.164 1 94.56 44 SER B C 1
ATOM 961 O O . SER B 1 44 ? 12.258 14.914 6.16 1 94.56 44 SER B O 1
ATOM 963 N N . ASN B 1 45 ? 10.555 13.984 5.09 1 93.56 45 ASN B N 1
ATOM 964 C CA . ASN B 1 45 ? 10.836 14.664 3.828 1 93.56 45 ASN B CA 1
ATOM 965 C C . ASN B 1 45 ? 9.562 14.922 3.031 1 93.56 45 ASN B C 1
ATOM 967 O O . ASN B 1 45 ? 9.352 14.32 1.978 1 93.56 45 ASN B O 1
ATOM 971 N N . ARG B 1 46 ? 8.82 15.844 3.436 1 94.44 46 ARG B N 1
ATOM 972 C CA . ARG B 1 46 ? 7.516 16.156 2.861 1 94.44 46 ARG B CA 1
ATOM 973 C C . ARG B 1 46 ? 7.652 16.641 1.42 1 94.44 46 ARG B C 1
ATOM 975 O O . ARG B 1 46 ? 6.773 16.391 0.591 1 94.44 46 ARG B O 1
ATOM 982 N N . VAL B 1 47 ? 8.75 17.328 1.148 1 92.56 47 VAL B N 1
ATOM 983 C CA . VAL B 1 47 ? 8.969 17.859 -0.197 1 92.56 47 VAL B CA 1
ATOM 984 C C . VAL B 1 47 ? 9.094 16.703 -1.185 1 92.56 47 VAL B C 1
ATOM 986 O O . VAL B 1 47 ? 8.477 1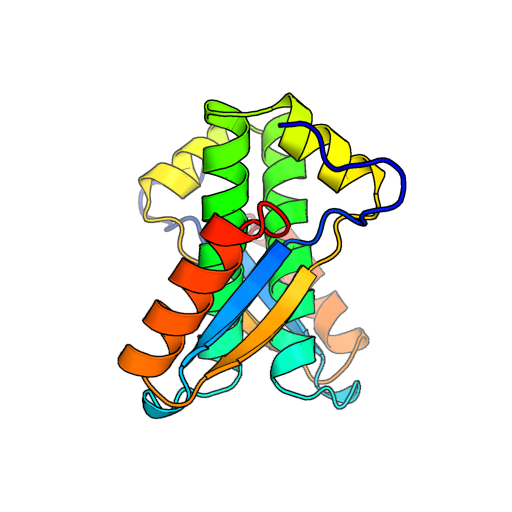6.719 -2.252 1 92.56 47 VAL B O 1
ATOM 989 N N . LEU B 1 48 ? 9.836 15.703 -0.8 1 90.56 48 LEU B N 1
ATOM 990 C CA . LEU B 1 48 ? 9.992 14.523 -1.646 1 90.56 48 LEU B CA 1
ATOM 991 C C . LEU B 1 48 ? 8.656 13.82 -1.845 1 90.56 48 LEU B C 1
ATOM 993 O O . LEU B 1 48 ? 8.336 13.391 -2.955 1 90.56 48 LEU B O 1
ATOM 997 N N . LEU B 1 49 ? 7.906 13.656 -0.799 1 93.38 49 LEU B N 1
ATOM 998 C CA . LEU B 1 49 ? 6.59 13.031 -0.873 1 93.38 49 LEU B CA 1
ATOM 999 C C . LEU B 1 49 ? 5.691 13.773 -1.851 1 93.38 49 LEU B C 1
ATOM 1001 O O . LEU B 1 49 ? 5.051 13.156 -2.705 1 93.38 49 LEU B O 1
ATOM 1005 N N . ARG B 1 50 ? 5.699 15.055 -1.73 1 93.38 50 ARG B N 1
ATOM 1006 C CA . ARG B 1 50 ? 4.875 15.883 -2.604 1 93.38 50 ARG B CA 1
ATOM 1007 C C . ARG B 1 50 ? 5.309 15.742 -4.059 1 93.38 50 ARG B C 1
ATOM 1009 O O . ARG B 1 50 ? 4.469 15.703 -4.961 1 93.38 50 ARG B O 1
ATOM 1016 N N . GLN B 1 51 ? 6.52 15.734 -4.215 1 91.12 51 GLN B N 1
ATOM 1017 C CA . GLN B 1 51 ? 7.031 15.562 -5.57 1 91.12 51 GLN B CA 1
ATOM 1018 C C . GLN B 1 51 ? 6.586 14.227 -6.16 1 91.12 51 GLN B C 1
ATOM 1020 O O . GLN B 1 51 ? 6.129 14.164 -7.301 1 91.12 51 GLN B O 1
ATOM 1025 N N . TRP B 1 52 ? 6.781 13.18 -5.383 1 92.81 52 TRP B N 1
ATOM 1026 C CA . TRP B 1 52 ? 6.324 11.867 -5.816 1 92.81 52 TRP B CA 1
ATOM 1027 C C . TRP B 1 52 ? 4.836 11.891 -6.148 1 92.81 52 TRP B C 1
ATOM 1029 O O . TRP B 1 52 ? 4.41 11.312 -7.152 1 92.81 52 TRP B O 1
ATOM 1039 N N . GLU B 1 53 ? 4.043 12.523 -5.32 1 93.38 53 GLU B N 1
ATOM 1040 C CA . GLU B 1 53 ? 2.604 12.625 -5.543 1 93.38 53 GLU B CA 1
ATOM 1041 C C . GLU B 1 53 ? 2.297 13.328 -6.859 1 93.38 53 GLU B C 1
ATOM 1043 O O . GLU B 1 53 ? 1.373 12.945 -7.578 1 93.38 53 GLU B O 1
ATOM 1048 N N . GLN B 1 54 ? 3.068 14.312 -7.152 1 92.12 54 GLN B N 1
ATOM 1049 C CA . GLN B 1 54 ? 2.84 15.125 -8.344 1 92.12 54 GLN B CA 1
ATOM 1050 C C . GLN B 1 54 ? 3.297 14.398 -9.602 1 92.12 54 GLN B C 1
ATOM 1052 O O . GLN B 1 54 ? 2.879 14.742 -10.711 1 92.12 54 GLN B O 1
ATOM 1057 N N . PHE B 1 55 ? 4.195 13.406 -9.383 1 89.19 55 PHE B N 1
ATOM 1058 C CA . PHE B 1 55 ? 4.727 12.656 -10.516 1 89.19 55 PHE B CA 1
ATOM 1059 C C . PHE B 1 55 ? 3.965 11.344 -10.695 1 89.19 55 PHE B C 1
ATOM 1061 O O . PHE B 1 55 ? 4.562 10.312 -11 1 89.19 55 PHE B O 1
ATOM 1068 N N . GLY B 1 56 ? 2.648 11.297 -10.352 1 90.5 56 GLY B N 1
ATOM 1069 C CA . GLY B 1 56 ? 1.763 10.188 -10.688 1 90.5 56 GLY B CA 1
ATOM 1070 C C . GLY B 1 56 ? 1.724 9.109 -9.625 1 90.5 56 GLY B C 1
ATOM 1071 O O . GLY B 1 56 ? 1.019 8.109 -9.773 1 90.5 56 GLY B O 1
ATOM 1072 N N . GLN B 1 57 ? 2.566 9.203 -8.57 1 93.75 57 GLN B N 1
ATOM 1073 C CA . GLN B 1 57 ? 2.564 8.281 -7.438 1 93.75 57 GLN B CA 1
ATOM 1074 C C . GLN B 1 57 ? 2.926 6.863 -7.879 1 93.75 57 GLN B C 1
ATOM 1076 O O . GLN B 1 57 ? 2.219 5.906 -7.559 1 93.75 57 GLN B O 1
ATOM 1081 N N . ALA B 1 58 ? 3.969 6.855 -8.688 1 91.56 58 ALA B N 1
ATOM 1082 C CA . ALA B 1 58 ? 4.328 5.578 -9.297 1 91.56 58 ALA B CA 1
ATOM 1083 C C . ALA B 1 58 ? 4.859 4.598 -8.258 1 91.56 58 ALA B C 1
ATOM 1085 O O . ALA B 1 58 ? 5.645 4.977 -7.383 1 91.56 58 ALA B O 1
ATOM 1086 N N . LYS B 1 59 ? 4.359 3.348 -8.297 1 92 59 LYS B N 1
ATOM 1087 C CA . LYS B 1 59 ? 4.836 2.25 -7.457 1 92 59 LYS B CA 1
ATOM 1088 C C . LYS B 1 59 ? 5.297 1.07 -8.305 1 92 59 LYS B C 1
ATOM 1090 O O . LYS B 1 59 ? 4.68 0.753 -9.328 1 92 59 LYS B O 1
ATOM 1095 N N . ILE B 1 60 ? 6.422 0.559 -7.914 1 92 60 ILE B N 1
ATOM 1096 C CA . ILE B 1 60 ? 6.953 -0.617 -8.594 1 92 60 ILE B CA 1
ATOM 1097 C C . ILE B 1 60 ? 7.18 -1.739 -7.582 1 92 60 ILE B C 1
ATOM 1099 O O . ILE B 1 60 ? 7.691 -1.501 -6.488 1 92 60 ILE B O 1
ATOM 1103 N N . VAL B 1 61 ? 6.656 -2.92 -7.984 1 95.31 61 VAL B N 1
ATOM 1104 C CA . VAL B 1 61 ? 6.887 -4.086 -7.141 1 95.31 61 VAL B CA 1
ATOM 1105 C C . VAL B 1 61 ? 7.922 -5 -7.793 1 95.31 61 VAL B C 1
ATOM 1107 O O . VAL B 1 61 ? 7.758 -5.414 -8.945 1 95.31 61 VAL B O 1
ATOM 1110 N N . LEU B 1 62 ? 8.992 -5.219 -7.141 1 94.31 62 LEU B N 1
ATOM 1111 C CA . LEU B 1 62 ? 10.031 -6.148 -7.57 1 94.31 62 LEU B CA 1
ATOM 1112 C C . LEU B 1 62 ? 10.094 -7.363 -6.648 1 94.31 62 LEU B C 1
ATOM 1114 O O . LEU B 1 62 ? 9.484 -7.363 -5.574 1 94.31 62 LEU B O 1
ATOM 1118 N N . THR B 1 63 ? 10.719 -8.398 -7.148 1 95.25 63 THR B N 1
ATOM 1119 C CA . THR B 1 63 ? 10.906 -9.578 -6.316 1 95.25 63 THR B CA 1
ATOM 1120 C C . THR B 1 63 ? 12.391 -9.891 -6.141 1 95.25 63 THR B C 1
ATOM 1122 O O . THR B 1 63 ? 13.219 -9.461 -6.949 1 95.25 63 THR B O 1
ATOM 1125 N N . CYS B 1 64 ? 12.68 -10.492 -5.09 1 95.88 64 CYS B N 1
ATOM 1126 C CA . CYS B 1 64 ? 14.016 -11.023 -4.84 1 95.88 64 CYS B CA 1
ATOM 1127 C C . CYS B 1 64 ? 13.938 -12.414 -4.215 1 95.88 64 CYS B C 1
ATOM 1129 O O . CYS B 1 64 ? 12.914 -12.781 -3.645 1 95.88 64 CYS B O 1
ATOM 1131 N N . LYS B 1 65 ? 15.016 -13.141 -4.344 1 96.12 65 LYS B N 1
ATOM 1132 C CA . LYS B 1 65 ? 15.008 -14.555 -3.957 1 96.12 65 LYS B CA 1
ATOM 1133 C C . LYS B 1 65 ? 14.922 -14.703 -2.441 1 96.12 65 LYS B C 1
ATOM 1135 O O . LYS B 1 65 ? 14.234 -15.594 -1.937 1 96.12 65 LYS B O 1
ATOM 1140 N N . ASN B 1 66 ? 15.812 -13.961 -1.795 1 96.5 66 ASN B N 1
ATOM 1141 C CA . ASN B 1 66 ? 15.938 -14.102 -0.348 1 96.5 66 ASN B CA 1
ATOM 1142 C C . ASN B 1 66 ? 16.406 -12.797 0.304 1 96.5 66 ASN B C 1
ATOM 1144 O O . ASN B 1 66 ? 16.547 -11.781 -0.372 1 96.5 66 ASN B O 1
ATOM 1148 N N . GLN B 1 67 ? 16.484 -12.859 1.649 1 95.44 67 GLN B N 1
ATOM 1149 C CA . GLN B 1 67 ? 16.859 -11.688 2.428 1 95.44 67 GLN B CA 1
ATOM 1150 C C . GLN B 1 67 ? 18.203 -11.133 1.968 1 95.44 67 GLN B C 1
ATOM 1152 O O . GLN B 1 67 ? 18.406 -9.914 1.92 1 95.44 67 GLN B O 1
ATOM 1157 N N . GLN B 1 68 ? 19.125 -11.992 1.633 1 96.56 68 GLN B N 1
ATOM 1158 C CA . GLN B 1 68 ? 20.453 -11.57 1.193 1 96.56 68 GLN B CA 1
ATOM 1159 C C . GLN B 1 68 ? 20.359 -10.711 -0.066 1 96.56 68 GLN B C 1
ATOM 1161 O O . GLN B 1 68 ? 20.984 -9.648 -0.144 1 96.56 68 GLN B O 1
ATOM 1166 N N . GLU B 1 69 ? 19.594 -11.148 -1.028 1 95.69 69 GLU B N 1
ATOM 1167 C CA . GLU B 1 69 ? 19.406 -10.391 -2.258 1 95.69 69 GLU B CA 1
ATOM 1168 C C . GLU B 1 69 ? 18.703 -9.062 -1.977 1 95.69 69 GLU B C 1
ATOM 1170 O O . GLU B 1 69 ? 19.016 -8.047 -2.6 1 95.69 69 GLU B O 1
ATOM 1175 N N . MET B 1 70 ? 17.734 -9.117 -1.088 1 93.44 70 MET B N 1
ATOM 1176 C CA . MET B 1 70 ? 17.031 -7.895 -0.729 1 93.44 70 MET B CA 1
ATOM 1177 C C . MET B 1 70 ? 17.984 -6.855 -0.151 1 93.44 70 MET B C 1
ATOM 1179 O O . MET B 1 70 ? 17.891 -5.672 -0.478 1 93.44 70 MET B O 1
ATOM 1183 N N . ASN B 1 71 ? 18.891 -7.262 0.683 1 93 71 ASN B N 1
ATOM 1184 C CA . ASN B 1 71 ? 19.891 -6.371 1.26 1 93 71 ASN B CA 1
ATOM 1185 C C . ASN B 1 71 ? 20.781 -5.758 0.184 1 93 71 ASN B C 1
ATOM 1187 O O . ASN B 1 71 ? 21.141 -4.582 0.265 1 93 71 ASN B O 1
ATOM 1191 N N . ARG B 1 72 ? 21.141 -6.551 -0.763 1 91.44 72 ARG B N 1
ATOM 1192 C CA . ARG B 1 72 ? 21.969 -6.066 -1.863 1 91.44 72 ARG B CA 1
ATOM 1193 C C . ARG B 1 72 ? 21.25 -4.977 -2.65 1 91.44 72 ARG B C 1
ATOM 1195 O O . ARG B 1 72 ? 21.844 -3.965 -3.012 1 91.44 72 ARG B O 1
ATOM 1202 N N . ILE B 1 73 ? 19.984 -5.242 -2.869 1 89.44 73 ILE B N 1
ATOM 1203 C CA . ILE B 1 73 ? 19.172 -4.262 -3.592 1 89.44 73 ILE B CA 1
ATOM 1204 C C . ILE B 1 73 ? 19.125 -2.957 -2.801 1 89.44 73 IL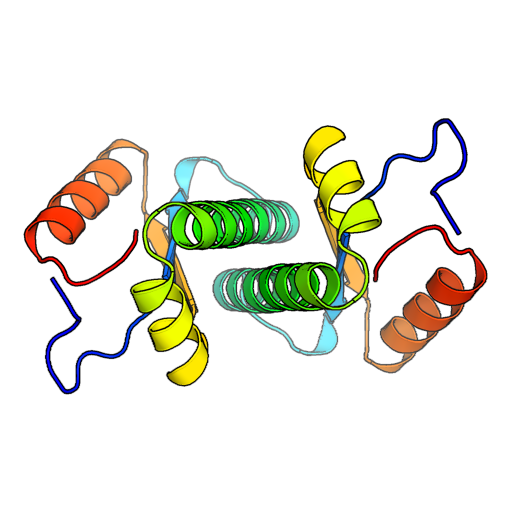E B C 1
ATOM 1206 O O . ILE B 1 73 ? 19.281 -1.874 -3.365 1 89.44 73 ILE B O 1
ATOM 1210 N N . LYS B 1 74 ? 18.875 -3.066 -1.565 1 86.75 74 LYS B N 1
ATOM 1211 C CA . LYS B 1 74 ? 18.812 -1.895 -0.697 1 86.75 74 LYS B CA 1
ATOM 1212 C C . LYS B 1 74 ? 20.109 -1.103 -0.739 1 86.75 74 LYS B C 1
ATOM 1214 O O . LYS B 1 74 ? 20.094 0.125 -0.849 1 86.75 74 LYS B O 1
ATOM 1219 N N . GLU B 1 75 ? 21.156 -1.727 -0.62 1 86.12 75 GLU B N 1
ATOM 1220 C CA . GLU B 1 75 ? 22.469 -1.094 -0.629 1 86.12 75 GLU B CA 1
ATOM 1221 C C . GLU B 1 75 ? 22.734 -0.379 -1.952 1 86.12 75 GLU B C 1
ATOM 1223 O O . GLU B 1 75 ? 23.266 0.732 -1.97 1 86.12 75 GLU B O 1
ATOM 1228 N N . THR B 1 76 ? 22.328 -1.03 -2.961 1 83.94 76 THR B N 1
ATOM 1229 C CA . THR B 1 76 ? 22.531 -0.46 -4.289 1 83.94 76 THR B CA 1
ATOM 1230 C C . THR B 1 76 ? 21.672 0.777 -4.484 1 83.94 76 THR B C 1
ATOM 1232 O O . THR B 1 76 ? 22.109 1.768 -5.07 1 83.94 76 THR B O 1
ATOM 1235 N N . ALA B 1 77 ? 20.422 0.684 -4.027 1 80.25 77 ALA B N 1
ATOM 1236 C CA . ALA B 1 77 ? 19.5 1.808 -4.148 1 80.25 77 ALA B CA 1
ATOM 1237 C C . ALA B 1 77 ? 20 3.01 -3.346 1 80.25 77 ALA B C 1
ATOM 1239 O O . ALA B 1 77 ? 19.875 4.152 -3.791 1 80.25 77 ALA B O 1
ATOM 1240 N N . GLU B 1 78 ? 20.438 2.844 -2.184 1 75.81 78 GLU B N 1
ATOM 1241 C CA . GLU B 1 78 ? 20.953 3.902 -1.33 1 75.81 78 GLU B CA 1
ATOM 1242 C C . GLU B 1 78 ? 22.172 4.578 -1.972 1 75.81 78 GLU B C 1
ATOM 1244 O O . GLU B 1 78 ? 22.375 5.785 -1.81 1 75.81 78 GLU B O 1
ATOM 1249 N N . HIS B 1 79 ? 22.797 3.775 -2.627 1 72.06 79 HIS B N 1
ATOM 1250 C CA . HIS B 1 79 ? 24 4.305 -3.258 1 72.06 79 HIS B CA 1
ATOM 1251 C C . HIS B 1 79 ? 23.656 5.113 -4.504 1 72.06 79 HIS B C 1
ATOM 1253 O O . HIS B 1 79 ? 24.359 6.066 -4.844 1 72.06 79 HIS B O 1
ATOM 1259 N N . ARG B 1 80 ? 22.594 4.719 -5.156 1 62.72 80 ARG B N 1
ATOM 1260 C CA . ARG B 1 80 ? 22.266 5.391 -6.41 1 62.72 80 ARG B CA 1
ATOM 1261 C C . ARG B 1 80 ? 21.344 6.578 -6.168 1 62.72 80 ARG B C 1
ATOM 1263 O O . ARG B 1 80 ? 21.141 7.414 -7.055 1 62.72 80 ARG B O 1
ATOM 1270 N N . GLY B 1 81 ? 21.016 6.883 -4.926 1 57.12 81 GLY B N 1
ATOM 1271 C CA . GLY B 1 81 ? 20.109 7.992 -4.645 1 57.12 81 GLY B CA 1
ATOM 1272 C C . GLY B 1 81 ? 18.766 7.848 -5.312 1 57.12 81 GLY B C 1
ATOM 1273 O O . GLY B 1 81 ? 18 8.812 -5.406 1 57.12 81 GLY B O 1
ATOM 1274 N N . SER B 1 82 ? 18.422 6.969 -6.168 1 53.97 82 SER B N 1
ATOM 1275 C CA . SER B 1 82 ? 17.359 6.953 -7.168 1 53.97 82 SER B CA 1
ATOM 1276 C C . SER B 1 82 ? 16.062 6.445 -6.57 1 53.97 82 SER B C 1
ATOM 1278 O O . SER B 1 82 ? 14.984 6.648 -7.148 1 53.97 82 SER B O 1
ATOM 1280 N N . GLY B 1 83 ? 16.062 5.625 -5.527 1 55.94 83 GLY B N 1
ATOM 1281 C CA . GLY B 1 83 ? 14.734 5.094 -5.293 1 55.94 83 GLY B CA 1
ATOM 1282 C C . GLY B 1 83 ? 14.477 4.742 -3.838 1 55.94 83 GLY B C 1
ATOM 1283 O O . GLY B 1 83 ? 15.414 4.457 -3.09 1 55.94 83 GLY B O 1
ATOM 1284 N N . TRP B 1 84 ? 13.469 5.426 -3.242 1 57.5 84 TRP B N 1
ATOM 1285 C CA . TRP B 1 84 ? 13.016 5.016 -1.915 1 57.5 84 TRP B CA 1
ATOM 1286 C C . TRP B 1 84 ? 12.578 3.557 -1.918 1 57.5 84 TRP B C 1
ATOM 1288 O O . TRP B 1 84 ? 11.742 3.154 -2.736 1 57.5 84 TRP B O 1
ATOM 1298 N N . VAL B 1 85 ? 13.68 2.764 -1.725 1 59.56 85 VAL B N 1
ATOM 1299 C CA . VAL B 1 85 ? 13.359 1.361 -1.472 1 59.56 85 VAL B CA 1
ATOM 1300 C C . VAL B 1 85 ? 13.117 1.147 0.021 1 59.56 85 VAL B C 1
ATOM 1302 O O . VAL B 1 85 ? 13.898 1.611 0.856 1 59.56 85 VAL B O 1
#

Solvent-accessible surface area (backbone atoms only — not comparable to full-atom values): 9445 Å² total; per-residue (Å²): 130,79,73,57,93,85,57,73,49,40,44,46,42,77,41,58,53,70,70,70,68,54,57,52,58,47,17,34,52,40,17,48,52,41,39,49,51,49,53,49,25,60,74,73,37,45,67,59,46,50,49,23,56,73,58,73,56,40,62,44,58,47,75,31,63,37,72,68,53,46,51,51,50,50,54,53,30,64,69,62,72,66,41,63,104,130,79,72,57,93,86,55,72,48,38,43,45,42,77,41,58,54,70,70,70,68,53,58,52,56,47,17,33,53,40,19,48,52,42,39,49,50,50,53,48,26,62,74,73,37,46,67,60,46,50,48,24,55,72,57,73,55,39,62,42,57,45,74,32,64,36,72,70,52,45,52,52,50,50,54,51,31,66,68,62,72,63,39,62,102

Sequence (170 aa):
AAPAPGEELKMVLVVRQDLKMGAGKIASQCAHAATGLYADLLASNRVLLRQWEQFGQAKIVLTCKNQQEMNRIKETAEHRGSGWVAAPAPGEELKMVLVVRQDLKMGAGKIASQCAHAATGLYADLLASNRVLLRQWEQFGQAKIVLTCKNQQEMNRIKETAEHRGSGWV

Radius of gyration: 16.84 Å; Cα contacts (8 Å, |Δi|>4): 231; chains: 2; bounding box: 48×36×37 Å

Foldseek 3Di:
DPPDVPQQAEAEAEAEPQVVDDPVVRVVVSVVVLVVVLVVCVVPPVPSSVVNVVSVVHYHYHYDHDPVRVVVVVVVCVVVVRYDD/DPPDPPQQAEAEAEAEPQVVDDPVVRVVVSVVVLVVVLVVCVVVPVVSSVSNVVSVVHYHYHYDHDPVVVVVVVVVCVVVVRYDD

Organism: Aegilops tauschii subsp. strangulata (NCBI:txid200361)